Protein AF-A0A1Z7ZU28-F1 (afdb_monomer_lite)

Secondary structure (DSSP, 8-state):
-TTTT-EESEEEEEEEEETTEEEEEEEEEEEEETTTTEEEEEEE-SS-EEEEEESS----SSS--GGGEEEEEEE-S-EEEEEEEEEEETTTTEEEEEEEEETTS-EEEEE--S---TTHHHHHHHHHHHTT-

Structure (mmCIF, N/CA/C/O backbone):
data_AF-A0A1Z7ZU28-F1
#
_entry.id   AF-A0A1Z7ZU28-F1
#
loop_
_atom_site.group_PDB
_atom_site.id
_atom_site.type_symbol
_atom_site.label_atom_id
_atom_site.label_alt_id
_atom_site.label_comp_id
_atom_site.label_asym_id
_atom_site.label_entity_id
_atom_site.label_seq_id
_atom_site.pdbx_PDB_ins_code
_atom_site.Cartn_x
_atom_site.Cartn_y
_atom_site.Cartn_z
_atom_site.occupancy
_atom_site.B_iso_or_equiv
_atom_site.auth_seq_id
_atom_site.auth_comp_id
_atom_site.auth_asym_id
_atom_site.auth_atom_id
_atom_site.pdbx_PDB_model_num
ATOM 1 N N . MET A 1 1 ? -1.872 -11.218 7.295 1.00 71.19 1 MET A N 1
ATOM 2 C CA . MET A 1 1 ? -1.243 -9.907 7.029 1.00 71.19 1 MET A CA 1
ATOM 3 C C . MET A 1 1 ? -1.423 -9.022 8.247 1.00 71.19 1 MET A C 1
ATOM 5 O O . MET A 1 1 ? -2.502 -9.054 8.822 1.00 71.19 1 MET A O 1
ATOM 9 N N . GLU A 1 2 ? -0.398 -8.276 8.657 1.00 85.62 2 GLU A N 1
ATOM 10 C CA . GLU A 1 2 ? -0.390 -7.536 9.936 1.00 85.62 2 GLU A CA 1
ATOM 11 C C . GLU A 1 2 ? -1.358 -6.336 9.960 1.00 85.62 2 GLU A C 1
ATOM 13 O O . GLU A 1 2 ? -1.742 -5.864 11.026 1.00 85.62 2 GLU A O 1
ATOM 18 N N . ILE A 1 3 ? -1.798 -5.882 8.782 1.00 92.50 3 ILE A N 1
ATOM 19 C CA . ILE A 1 3 ? -2.704 -4.737 8.614 1.00 92.50 3 ILE A CA 1
ATOM 20 C C . ILE A 1 3 ? -4.200 -5.099 8.594 1.00 92.50 3 ILE A C 1
ATOM 22 O O . ILE A 1 3 ? -5.039 -4.202 8.588 1.00 92.50 3 ILE A O 1
ATOM 26 N N . ILE A 1 4 ? -4.558 -6.389 8.595 1.00 94.50 4 ILE A N 1
ATOM 27 C CA . ILE A 1 4 ? -5.966 -6.816 8.670 1.00 94.50 4 ILE A CA 1
ATOM 28 C C . ILE A 1 4 ? -6.513 -6.541 10.077 1.00 94.50 4 ILE A C 1
ATOM 30 O O . ILE A 1 4 ? -5.829 -6.769 11.073 1.00 94.50 4 ILE A O 1
ATOM 34 N N . ASN A 1 5 ? -7.756 -6.069 10.152 1.00 95.19 5 ASN A N 1
ATOM 35 C CA . ASN A 1 5 ? -8.455 -5.584 11.345 1.00 95.19 5 ASN A CA 1
ATOM 36 C C . ASN A 1 5 ? -7.798 -4.364 12.013 1.00 95.19 5 ASN A C 1
ATOM 38 O O . ASN A 1 5 ? -8.095 -4.054 13.168 1.00 95.19 5 ASN A O 1
ATOM 42 N N . LYS A 1 6 ? -6.913 -3.653 11.302 1.00 95.56 6 LYS A N 1
ATOM 43 C CA . LYS A 1 6 ? -6.372 -2.364 11.743 1.00 95.56 6 LYS A CA 1
ATOM 44 C C . LYS A 1 6 ? -7.126 -1.210 11.097 1.00 95.56 6 LYS A C 1
ATOM 46 O O . LYS A 1 6 ? -7.632 -1.316 9.980 1.00 95.56 6 LYS A O 1
ATOM 51 N N . THR A 1 7 ? -7.188 -0.108 11.838 1.00 96.56 7 THR A N 1
ATOM 52 C CA . THR A 1 7 ? -7.752 1.160 11.374 1.00 96.56 7 THR A CA 1
ATOM 53 C C . THR A 1 7 ? -6.628 2.064 10.903 1.00 96.56 7 THR A C 1
ATOM 55 O O . THR A 1 7 ? -5.615 2.183 11.593 1.00 96.56 7 THR A O 1
ATOM 58 N N . PHE A 1 8 ? -6.832 2.711 9.766 1.00 96.88 8 PHE A N 1
ATOM 59 C CA . PHE A 1 8 ? -5.932 3.687 9.169 1.00 96.88 8 PHE A CA 1
ATOM 60 C C . PHE A 1 8 ? -6.707 4.962 8.859 1.00 96.88 8 PHE A C 1
ATOM 62 O O . PHE A 1 8 ? -7.936 4.957 8.813 1.00 96.88 8 PHE A O 1
ATOM 69 N N . THR A 1 9 ? -5.977 6.055 8.701 1.00 96.69 9 THR A N 1
ATOM 70 C CA . THR A 1 9 ? -6.495 7.375 8.323 1.00 96.69 9 THR A CA 1
ATOM 71 C C . THR A 1 9 ? -6.055 7.776 6.923 1.00 96.69 9 THR A C 1
ATOM 73 O O . THR A 1 9 ? -6.628 8.699 6.352 1.00 96.69 9 THR A O 1
ATOM 76 N N . SER A 1 10 ? -5.038 7.105 6.381 1.00 95.56 10 SER A N 1
ATOM 77 C CA . SER A 1 10 ? -4.550 7.370 5.037 1.00 95.56 10 SER A CA 1
ATOM 78 C C . SER A 1 10 ? -3.781 6.192 4.447 1.00 95.56 10 SER A C 1
ATOM 80 O O . SER A 1 10 ? -3.285 5.312 5.165 1.00 95.56 10 SER A O 1
ATOM 82 N N . ILE A 1 11 ? -3.726 6.194 3.115 1.00 95.00 11 ILE A N 1
ATOM 83 C CA . ILE A 1 11 ? -2.758 5.429 2.332 1.00 95.00 11 ILE A CA 1
ATOM 84 C C . ILE A 1 11 ? -2.046 6.394 1.406 1.00 95.00 11 ILE A C 1
ATOM 86 O O . ILE A 1 11 ? -2.702 7.116 0.650 1.00 95.00 11 ILE A O 1
ATOM 90 N N . GLU A 1 12 ? -0.725 6.364 1.425 1.00 94.38 12 GLU A N 1
ATOM 91 C CA . GLU A 1 12 ? 0.131 7.187 0.588 1.00 94.38 12 GLU A CA 1
ATOM 92 C C . GLU A 1 12 ? 1.039 6.323 -0.290 1.00 94.38 12 GLU A C 1
ATOM 94 O O . GLU A 1 12 ? 1.395 5.191 0.041 1.00 94.38 12 GLU A O 1
ATOM 99 N N . ARG A 1 13 ? 1.431 6.873 -1.433 1.00 92.25 13 ARG A N 1
ATOM 100 C CA . ARG A 1 13 ? 2.469 6.342 -2.306 1.00 92.25 13 ARG A CA 1
ATOM 101 C C . ARG A 1 13 ? 3.720 7.184 -2.180 1.00 92.25 13 ARG A C 1
ATOM 103 O O . ARG A 1 13 ? 3.628 8.405 -2.117 1.00 92.25 13 ARG A O 1
ATOM 110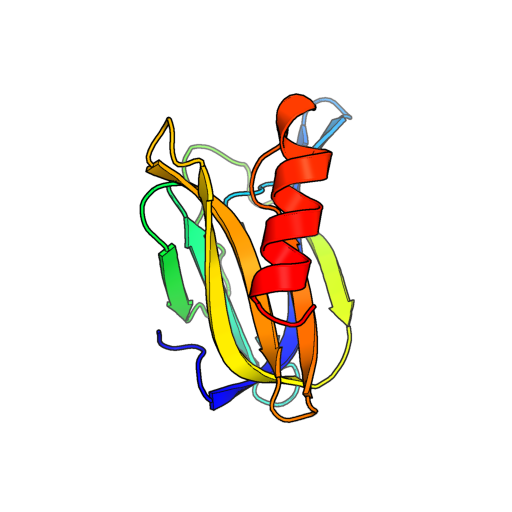 N N . LEU A 1 14 ? 4.877 6.540 -2.211 1.00 90.56 14 LEU A N 1
ATOM 111 C CA . LEU A 1 14 ? 6.139 7.259 -2.297 1.00 90.56 14 LEU A CA 1
ATOM 112 C C . LEU A 1 14 ? 6.388 7.719 -3.738 1.00 90.56 14 LEU A C 1
ATOM 114 O O . LEU A 1 14 ? 6.200 6.959 -4.687 1.00 90.56 14 LEU A O 1
ATOM 118 N N . VAL A 1 15 ? 6.806 8.966 -3.898 1.00 90.62 15 VAL A N 1
ATOM 119 C CA . VAL A 1 15 ? 7.164 9.583 -5.176 1.00 90.62 15 VAL A CA 1
ATOM 120 C C . VAL A 1 15 ? 8.585 10.105 -5.064 1.00 90.62 15 VAL A C 1
ATOM 122 O O . VAL A 1 15 ? 8.923 10.755 -4.081 1.00 90.62 15 VAL A O 1
ATOM 125 N N . ILE A 1 16 ? 9.420 9.822 -6.056 1.00 88.88 16 ILE A N 1
ATOM 126 C CA . ILE A 1 16 ? 10.803 10.291 -6.106 1.00 88.88 16 ILE A CA 1
ATOM 127 C C . ILE A 1 16 ? 10.948 11.349 -7.185 1.00 88.88 16 ILE A C 1
ATOM 129 O O . ILE A 1 16 ? 10.571 11.116 -8.331 1.00 88.88 16 ILE A O 1
ATOM 133 N N . THR A 1 17 ? 11.569 12.472 -6.836 1.00 86.06 17 THR A N 1
ATOM 134 C CA . THR A 1 17 ? 11.883 13.541 -7.790 1.00 86.06 17 TH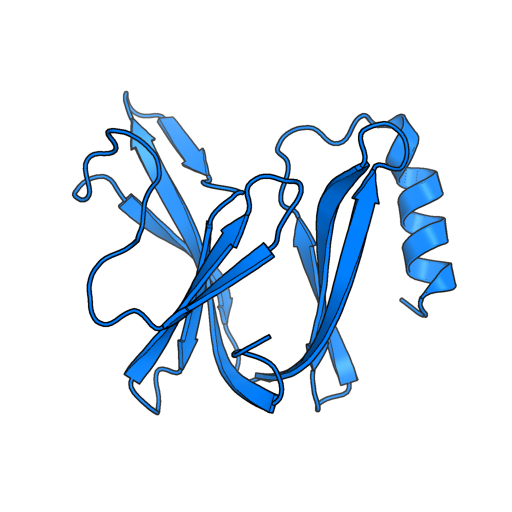R A CA 1
ATOM 135 C C . THR A 1 17 ? 13.341 13.454 -8.250 1.00 86.06 17 THR A C 1
ATOM 137 O O . THR A 1 17 ? 14.265 13.847 -7.532 1.00 86.06 17 THR A O 1
ATOM 140 N N . GLU A 1 18 ? 13.582 12.984 -9.474 1.00 80.44 18 GLU A N 1
ATOM 141 C CA . GLU A 1 18 ? 14.916 12.844 -10.071 1.00 80.44 18 GLU A CA 1
ATOM 142 C C . GLU A 1 18 ? 15.012 13.555 -11.421 1.00 80.44 18 GLU A C 1
ATOM 144 O O . GLU A 1 18 ? 14.155 13.423 -12.282 1.00 80.44 18 GLU A O 1
ATOM 149 N N . GLY A 1 19 ? 16.055 14.372 -11.610 1.00 79.50 19 GLY A N 1
ATOM 150 C CA . GLY A 1 19 ? 16.265 15.087 -12.876 1.00 79.50 19 GLY A CA 1
ATOM 151 C C . GLY A 1 19 ? 15.176 16.108 -13.245 1.00 79.50 19 GLY A C 1
ATOM 152 O O . GLY A 1 19 ? 15.207 16.630 -14.354 1.00 79.50 19 GLY A O 1
ATOM 153 N N . GLY A 1 20 ? 14.253 16.424 -12.328 1.00 80.38 20 GLY A N 1
ATOM 154 C CA . GLY A 1 20 ? 13.078 17.264 -12.590 1.00 80.38 20 GLY A CA 1
ATOM 155 C C . GLY A 1 20 ? 11.823 16.479 -12.988 1.00 80.38 20 GLY A C 1
ATOM 156 O O . GLY A 1 20 ? 10.802 17.098 -13.276 1.00 80.38 20 GLY A O 1
ATOM 157 N N . GLU A 1 21 ? 11.891 15.148 -12.986 1.00 83.12 21 GLU A N 1
ATOM 158 C CA . GLU A 1 21 ? 10.765 14.245 -13.211 1.00 83.12 21 GLU A CA 1
ATOM 159 C C . GLU A 1 21 ? 10.374 13.534 -11.912 1.00 83.12 21 GLU A C 1
ATOM 161 O O . GLU A 1 21 ? 11.217 13.293 -11.047 1.00 83.12 21 GLU A O 1
ATOM 166 N N . ASN A 1 22 ? 9.088 13.200 -11.789 1.00 86.06 22 ASN A N 1
ATOM 167 C CA . ASN A 1 22 ? 8.534 12.516 -10.626 1.00 86.06 22 ASN A CA 1
ATOM 168 C C . ASN A 1 22 ? 8.209 11.066 -10.991 1.00 86.06 22 ASN A C 1
ATOM 170 O O . ASN A 1 22 ? 7.425 10.824 -11.910 1.00 86.06 22 ASN A O 1
ATOM 174 N N . TYR A 1 23 ? 8.753 10.123 -10.229 1.00 85.94 23 TYR A N 1
ATOM 175 C CA . TYR A 1 23 ? 8.550 8.689 -10.400 1.00 85.94 23 TYR A CA 1
ATOM 176 C C . TYR A 1 23 ? 7.776 8.129 -9.210 1.00 85.94 23 TYR A C 1
ATOM 178 O O . TYR A 1 23 ? 8.188 8.281 -8.062 1.00 85.94 23 TYR A O 1
ATOM 186 N N . GLU A 1 24 ? 6.641 7.486 -9.469 1.00 87.88 24 GLU A N 1
ATOM 187 C CA . GLU A 1 24 ? 5.873 6.805 -8.431 1.00 87.88 24 GLU A CA 1
ATOM 188 C C . GLU A 1 24 ? 6.508 5.447 -8.100 1.00 87.88 24 GLU A C 1
ATOM 190 O O . GLU A 1 24 ? 6.671 4.602 -8.979 1.00 87.88 24 GLU A O 1
ATOM 195 N N . LEU A 1 25 ? 6.813 5.204 -6.825 1.00 87.81 25 LEU A N 1
ATOM 196 C CA . LEU A 1 25 ? 7.241 3.890 -6.346 1.00 87.81 25 LEU A CA 1
ATOM 197 C C . LEU A 1 25 ? 6.012 3.000 -6.171 1.00 87.81 25 LEU A C 1
ATOM 199 O O . LEU A 1 25 ? 5.363 2.979 -5.124 1.00 87.81 25 LEU A O 1
ATOM 203 N N . LEU A 1 26 ? 5.635 2.307 -7.241 1.00 85.25 26 LEU A N 1
ATOM 204 C CA . LEU A 1 26 ? 4.438 1.463 -7.270 1.00 85.25 26 LEU A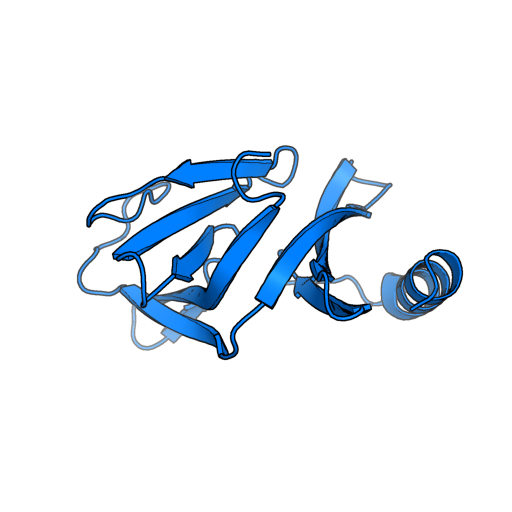 CA 1
ATOM 205 C C . LEU A 1 26 ? 4.561 0.201 -6.406 1.00 85.25 26 LEU A C 1
ATOM 207 O O . LEU A 1 26 ? 3.553 -0.421 -6.080 1.00 85.25 26 LEU A O 1
ATOM 211 N N . ASP A 1 27 ? 5.779 -0.159 -6.026 1.00 84.25 27 ASP A N 1
ATOM 212 C CA . ASP A 1 27 ? 6.123 -1.290 -5.173 1.00 84.25 27 ASP A CA 1
ATOM 213 C C . ASP A 1 27 ? 6.021 -0.981 -3.671 1.00 84.25 27 ASP A C 1
ATOM 215 O O . ASP A 1 27 ? 6.110 -1.902 -2.855 1.00 84.25 27 ASP A O 1
ATOM 219 N N . SER A 1 28 ? 5.794 0.285 -3.303 1.00 88.31 28 SER A N 1
ATOM 220 C CA . SER A 1 28 ? 5.785 0.756 -1.922 1.00 88.31 28 SER A CA 1
ATOM 221 C C . SER A 1 28 ? 4.562 1.618 -1.608 1.00 88.31 28 SER A C 1
ATOM 223 O O . SER A 1 28 ? 4.294 2.622 -2.269 1.00 88.31 28 SER A O 1
ATOM 225 N N . LEU A 1 29 ? 3.829 1.255 -0.553 1.00 92.62 29 LEU A N 1
ATOM 226 C CA . LEU A 1 29 ? 2.721 2.058 -0.027 1.00 92.62 29 LEU A CA 1
ATOM 227 C C . LEU A 1 29 ? 2.851 2.251 1.476 1.00 92.62 29 LEU A C 1
ATOM 229 O O . LEU A 1 29 ? 3.243 1.337 2.201 1.00 92.62 29 LEU A O 1
ATOM 233 N N . ILE A 1 30 ? 2.460 3.426 1.945 1.00 94.50 30 ILE A N 1
ATOM 234 C CA . ILE A 1 30 ? 2.429 3.785 3.355 1.00 94.50 30 ILE A CA 1
ATOM 235 C C . ILE A 1 30 ? 0.983 3.712 3.830 1.00 94.50 30 ILE A C 1
ATOM 237 O O . ILE A 1 30 ? 0.072 4.181 3.163 1.00 94.50 30 ILE A O 1
ATOM 241 N N . PHE A 1 31 ? 0.770 3.058 4.964 1.00 95.50 31 PHE A N 1
ATOM 242 C CA . PHE A 1 31 ? -0.503 2.956 5.658 1.00 95.50 31 PHE A CA 1
ATOM 243 C C . PHE A 1 31 ? -0.326 3.632 7.007 1.00 95.50 31 PHE A C 1
ATOM 245 O O . PHE A 1 31 ? 0.425 3.143 7.860 1.00 95.50 31 PHE A O 1
ATOM 252 N N . ARG A 1 32 ? -1.020 4.745 7.222 1.00 96.06 32 ARG A N 1
ATOM 253 C CA . ARG A 1 32 ? -0.830 5.568 8.416 1.00 96.06 32 ARG A CA 1
ATOM 254 C C . ARG A 1 32 ? -2.100 5.624 9.242 1.00 96.06 32 ARG A C 1
ATOM 256 O O . ARG A 1 32 ? -3.201 5.781 8.721 1.00 96.06 32 ARG A O 1
ATOM 263 N N . ASN A 1 33 ? -1.946 5.511 10.554 1.00 96.06 33 ASN A N 1
ATOM 264 C CA . ASN A 1 33 ? -2.973 5.867 11.518 1.00 96.06 33 ASN A CA 1
ATOM 265 C C . ASN A 1 33 ? -2.486 7.083 12.307 1.00 96.06 33 ASN A C 1
ATOM 267 O O . ASN A 1 33 ? -1.727 6.954 13.265 1.00 96.06 33 ASN A O 1
ATOM 271 N N . GLN A 1 34 ? -2.933 8.274 11.910 1.00 91.00 34 GLN A N 1
ATOM 272 C CA . GLN A 1 34 ? -2.540 9.528 12.558 1.00 91.00 34 GLN A CA 1
ATOM 273 C C . GLN A 1 34 ? -2.997 9.616 14.024 1.00 91.00 34 GLN A C 1
ATOM 275 O O . GLN A 1 34 ? -2.380 10.330 14.809 1.00 91.00 34 GLN A O 1
ATOM 280 N N . ASN A 1 35 ? -4.035 8.869 14.416 1.00 91.31 35 ASN A N 1
ATOM 281 C CA . ASN A 1 35 ? -4.539 8.873 15.790 1.00 91.31 35 ASN A CA 1
ATOM 282 C C . ASN A 1 35 ? -3.647 8.059 16.740 1.00 91.31 35 ASN A C 1
ATOM 284 O O . ASN A 1 35 ? -3.469 8.455 17.890 1.00 91.31 35 ASN A O 1
ATOM 288 N N . SER A 1 36 ? -3.106 6.920 16.289 1.00 92.69 36 SER A N 1
ATOM 289 C CA . SER A 1 36 ? -2.211 6.072 17.098 1.00 92.69 36 SER A CA 1
ATOM 290 C C . SER A 1 36 ? -0.723 6.331 16.849 1.00 92.69 36 SER A C 1
ATOM 292 O O . SER A 1 36 ? 0.109 5.874 17.632 1.00 92.69 36 SER A O 1
ATOM 294 N N . GLY A 1 37 ? -0.381 7.036 15.768 1.00 91.25 37 GLY A N 1
ATOM 295 C CA . GLY A 1 37 ? 0.994 7.194 15.293 1.00 91.25 37 GLY A CA 1
ATOM 296 C C . GLY A 1 37 ? 1.567 5.927 14.650 1.00 91.25 37 GLY A C 1
ATOM 297 O O . GLY A 1 37 ? 2.756 5.881 14.355 1.00 91.25 37 GLY A O 1
ATOM 298 N N . GLU A 1 38 ? 0.761 4.879 14.443 1.00 94.25 38 GLU A N 1
ATOM 299 C CA . GLU A 1 38 ? 1.223 3.671 13.763 1.00 94.25 38 GLU A CA 1
ATOM 300 C C . GLU A 1 38 ? 1.407 3.920 12.264 1.00 94.25 38 GLU A C 1
ATOM 302 O O . GLU A 1 38 ? 0.522 4.453 11.589 1.00 94.25 38 GLU A O 1
ATOM 307 N N . ILE A 1 39 ? 2.544 3.463 11.742 1.00 95.56 39 ILE A N 1
ATOM 308 C CA . ILE A 1 39 ? 2.875 3.510 10.323 1.00 95.56 39 ILE A CA 1
ATOM 309 C C . ILE A 1 39 ? 3.255 2.099 9.890 1.00 95.56 39 ILE A C 1
ATOM 311 O O . ILE A 1 39 ? 4.072 1.428 10.525 1.00 95.56 39 ILE A O 1
ATOM 315 N N . PHE A 1 40 ? 2.647 1.639 8.807 1.00 95.31 40 PHE A N 1
ATOM 316 C CA . PHE A 1 40 ? 3.003 0.394 8.151 1.00 95.31 40 PHE A CA 1
ATOM 317 C C . PHE A 1 40 ? 3.416 0.702 6.728 1.00 95.31 40 PHE A C 1
ATOM 319 O O . PHE A 1 40 ? 2.730 1.431 6.022 1.00 95.31 40 PHE A O 1
ATOM 326 N N . GLN A 1 41 ? 4.517 0.114 6.298 1.00 93.88 41 GLN A N 1
ATOM 327 C CA . GLN A 1 41 ? 4.905 0.118 4.908 1.00 93.88 41 GLN A CA 1
ATOM 328 C C . GLN A 1 41 ? 4.589 -1.236 4.296 1.00 93.88 41 GLN A C 1
ATOM 330 O O . GLN A 1 41 ? 4.924 -2.296 4.832 1.00 93.88 41 GLN A O 1
ATOM 335 N N . MET A 1 42 ? 3.927 -1.181 3.159 1.00 91.56 42 MET A N 1
ATOM 336 C CA . MET A 1 42 ? 3.760 -2.292 2.256 1.00 91.56 42 MET A CA 1
ATOM 337 C C . MET A 1 42 ? 4.881 -2.262 1.228 1.00 91.56 42 MET A C 1
ATOM 339 O O . MET A 1 42 ? 5.147 -1.211 0.656 1.00 91.56 42 MET A O 1
ATOM 343 N N . ILE A 1 43 ? 5.479 -3.422 0.976 1.00 88.94 43 ILE A N 1
ATOM 344 C CA . ILE A 1 43 ? 6.489 -3.628 -0.059 1.00 88.94 43 ILE A CA 1
ATOM 345 C C . ILE A 1 43 ? 6.089 -4.857 -0.872 1.00 88.94 43 ILE A C 1
ATOM 347 O O . ILE A 1 43 ? 5.690 -5.880 -0.299 1.00 88.94 43 ILE A O 1
ATOM 351 N N . THR A 1 44 ? 6.213 -4.776 -2.193 1.00 85.25 44 THR A N 1
ATOM 352 C CA . THR A 1 44 ? 6.027 -5.920 -3.087 1.00 85.25 44 THR A CA 1
ATOM 353 C C . THR A 1 44 ? 7.196 -6.078 -4.050 1.00 85.25 44 THR A C 1
ATOM 355 O O . THR A 1 44 ? 7.752 -5.105 -4.534 1.00 85.25 44 THR A O 1
ATOM 358 N N . ASN A 1 45 ? 7.556 -7.321 -4.362 1.00 81.81 45 ASN A N 1
ATOM 359 C CA . ASN A 1 45 ? 8.462 -7.650 -5.467 1.00 81.81 45 ASN A CA 1
ATOM 360 C C . ASN A 1 45 ? 7.686 -8.212 -6.672 1.00 81.81 45 ASN A C 1
ATOM 362 O O . ASN A 1 45 ? 8.199 -9.059 -7.402 1.00 81.81 45 ASN A O 1
ATOM 366 N N . GLN A 1 46 ? 6.417 -7.812 -6.812 1.00 78.19 46 GLN A N 1
ATOM 367 C CA . GLN A 1 46 ? 5.432 -8.316 -7.774 1.00 78.19 46 GLN A CA 1
ATOM 368 C C . GLN A 1 46 ? 4.986 -9.767 -7.548 1.00 78.19 46 GLN A C 1
ATOM 370 O O . GLN A 1 46 ? 3.932 -10.135 -8.036 1.00 78.19 46 GLN A O 1
ATOM 375 N N . LYS A 1 47 ? 5.708 -10.604 -6.798 1.00 78.12 47 LYS A N 1
ATOM 376 C CA . LYS A 1 47 ? 5.277 -11.986 -6.489 1.00 78.12 47 LYS A CA 1
ATOM 377 C C . LYS A 1 47 ? 4.759 -12.144 -5.074 1.00 78.12 47 LYS A C 1
ATOM 379 O O . LYS A 1 47 ? 3.876 -12.947 -4.803 1.00 78.12 47 LYS A O 1
ATOM 384 N N . GLU A 1 48 ? 5.352 -11.395 -4.163 1.00 82.69 48 GLU A N 1
ATOM 385 C CA . GLU A 1 48 ? 5.053 -11.445 -2.749 1.00 82.69 48 GLU A CA 1
ATOM 386 C C . GLU A 1 48 ? 4.666 -10.062 -2.255 1.00 82.69 48 GLU A C 1
ATOM 388 O O . GLU A 1 48 ? 5.096 -9.026 -2.773 1.00 82.69 48 GLU A O 1
ATOM 393 N N . PHE A 1 49 ? 3.845 -10.072 -1.216 1.00 83.81 49 PHE A N 1
ATOM 394 C CA . PHE A 1 49 ? 3.358 -8.883 -0.553 1.00 83.81 49 PHE A CA 1
ATOM 395 C C . PHE A 1 49 ? 3.739 -8.950 0.917 1.00 83.81 49 PHE A C 1
ATOM 397 O O . PHE A 1 49 ? 3.382 -9.900 1.623 1.00 83.81 49 PHE A O 1
ATOM 404 N N . LYS A 1 50 ? 4.443 -7.928 1.400 1.00 88.19 50 LYS A N 1
ATOM 405 C CA . LYS A 1 50 ? 4.858 -7.845 2.797 1.00 88.19 50 LYS A CA 1
ATOM 406 C C . LYS A 1 50 ? 4.445 -6.513 3.394 1.00 88.19 50 LYS A C 1
ATOM 408 O O . LYS A 1 50 ? 4.624 -5.465 2.793 1.00 88.19 50 LYS A O 1
ATOM 413 N N . THR A 1 51 ? 3.935 -6.570 4.617 1.00 91.50 51 THR A N 1
ATOM 414 C CA . THR A 1 51 ? 3.656 -5.392 5.439 1.00 91.50 51 THR A CA 1
ATOM 415 C C . THR A 1 51 ? 4.609 -5.381 6.613 1.00 91.50 51 THR A C 1
ATOM 417 O O . THR A 1 51 ? 4.774 -6.413 7.263 1.00 91.50 51 THR A O 1
ATOM 420 N N . ILE A 1 52 ? 5.221 -4.237 6.887 1.00 91.81 52 ILE A N 1
ATOM 421 C CA . ILE A 1 52 ? 6.175 -4.060 7.978 1.00 91.81 52 ILE A CA 1
ATOM 422 C C . ILE A 1 52 ? 5.785 -2.793 8.725 1.00 91.81 52 ILE A C 1
ATOM 424 O O . ILE A 1 52 ? 5.566 -1.753 8.110 1.00 91.81 52 ILE A O 1
ATOM 428 N N . ARG A 1 53 ? 5.698 -2.866 10.052 1.00 93.69 53 ARG A N 1
ATOM 429 C CA . ARG A 1 53 ? 5.572 -1.665 10.874 1.00 93.69 53 ARG A CA 1
ATOM 430 C C . ARG A 1 53 ? 6.886 -0.883 10.843 1.00 93.69 53 ARG A C 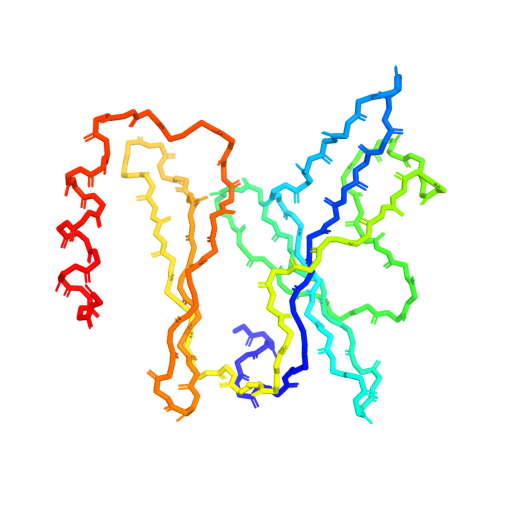1
ATOM 432 O O . ARG A 1 53 ? 7.939 -1.463 11.103 1.00 93.69 53 ARG A O 1
ATOM 439 N N . ILE A 1 54 ? 6.815 0.413 10.568 1.00 92.56 54 ILE A N 1
ATOM 440 C CA . ILE A 1 54 ? 7.967 1.321 10.574 1.00 92.56 54 ILE A CA 1
ATOM 441 C C . ILE A 1 54 ? 7.738 2.445 11.589 1.00 92.56 54 ILE A C 1
ATOM 443 O O . ILE A 1 54 ? 6.598 2.729 11.959 1.00 92.56 54 ILE A O 1
ATOM 447 N N . GLU A 1 55 ? 8.821 3.051 12.074 1.00 85.94 55 GLU A N 1
ATOM 448 C CA . GLU A 1 55 ? 8.750 4.151 13.049 1.00 85.9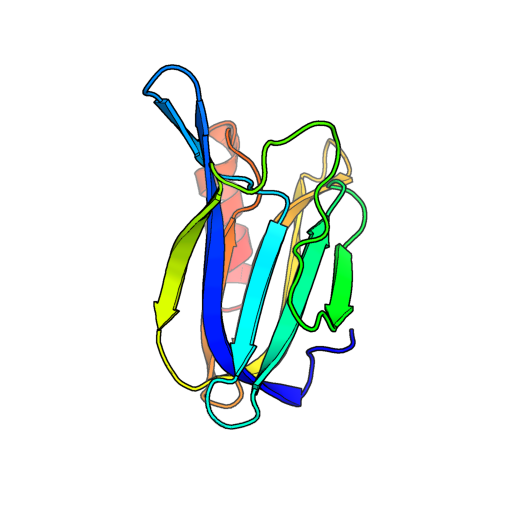4 55 GLU A CA 1
ATOM 449 C C . GLU A 1 55 ? 8.977 5.508 12.380 1.00 85.94 55 GLU A C 1
ATOM 451 O O . GLU A 1 55 ? 8.127 6.384 12.493 1.00 85.94 55 GLU A O 1
ATOM 456 N N . GLU A 1 56 ? 10.077 5.671 11.640 1.00 74.31 56 GLU A N 1
ATOM 457 C CA . GLU A 1 56 ? 10.419 6.964 11.016 1.00 74.31 56 GLU A CA 1
ATOM 458 C C . GLU A 1 56 ? 10.987 6.843 9.594 1.00 74.31 56 GLU A C 1
ATOM 460 O O . GLU A 1 56 ? 10.841 7.769 8.805 1.00 74.31 56 GLU A O 1
ATOM 465 N N . ASN A 1 57 ? 11.603 5.709 9.238 1.00 82.50 57 ASN A N 1
ATOM 466 C CA . ASN A 1 57 ? 12.300 5.551 7.959 1.00 82.50 57 ASN A CA 1
ATOM 467 C C . ASN A 1 57 ? 11.579 4.582 7.021 1.00 82.50 57 ASN A C 1
ATOM 469 O O . ASN A 1 57 ? 11.218 3.472 7.425 1.00 82.50 57 ASN A O 1
ATOM 473 N N . TYR A 1 58 ? 11.452 4.986 5.756 1.00 86.94 58 TYR A N 1
ATOM 474 C CA . TYR A 1 58 ? 10.996 4.118 4.677 1.00 86.94 58 TYR A CA 1
ATOM 475 C C . TYR A 1 58 ? 12.056 3.073 4.334 1.00 86.94 58 TYR A C 1
ATOM 477 O O . TYR A 1 58 ? 13.247 3.364 4.232 1.00 86.94 58 TYR A O 1
ATOM 485 N N . LEU A 1 59 ? 11.603 1.841 4.147 1.00 85.44 59 LEU A N 1
ATOM 486 C CA . LEU A 1 59 ? 12.377 0.752 3.579 1.00 85.44 59 LEU A CA 1
ATOM 487 C C . LEU A 1 59 ? 12.301 0.864 2.063 1.00 85.44 59 LEU A C 1
ATOM 489 O O . LEU A 1 59 ? 11.252 0.642 1.465 1.00 85.44 59 LEU A O 1
ATOM 493 N N . LEU A 1 60 ? 13.408 1.234 1.449 1.00 81.25 60 LEU A N 1
ATOM 494 C CA . LEU A 1 60 ? 13.501 1.439 0.014 1.00 81.25 60 LEU A CA 1
ATOM 495 C C . LEU A 1 60 ? 14.435 0.382 -0.556 1.00 81.25 60 LEU A C 1
ATOM 497 O O . LEU A 1 60 ? 15.446 0.060 0.073 1.00 81.25 60 LEU A O 1
ATOM 501 N N . ASP A 1 61 ? 14.091 -0.161 -1.717 1.00 70.19 61 ASP A N 1
ATOM 502 C CA . ASP A 1 61 ? 15.022 -0.996 -2.470 1.00 70.19 61 ASP A CA 1
ATOM 503 C C . ASP A 1 61 ? 15.961 -0.093 -3.286 1.00 70.19 61 ASP A C 1
ATOM 505 O O . ASP A 1 61 ? 15.524 0.905 -3.846 1.00 70.19 61 ASP A O 1
ATOM 509 N N . GLY A 1 62 ? 17.256 -0.401 -3.343 1.00 69.44 62 GLY A N 1
ATOM 510 C CA . GLY A 1 62 ? 18.234 0.377 -4.117 1.00 69.44 62 GLY A CA 1
ATOM 511 C C . GLY A 1 62 ? 18.771 1.670 -3.474 1.00 69.44 62 GLY A C 1
ATOM 512 O O . GLY A 1 62 ? 18.724 1.879 -2.263 1.00 69.44 62 GLY A O 1
ATOM 513 N N . GLU A 1 63 ? 19.374 2.523 -4.310 1.00 67.88 63 GLU A N 1
ATOM 514 C CA . GLU A 1 63 ? 20.143 3.717 -3.912 1.00 67.88 63 GLU A CA 1
ATOM 515 C C . GLU A 1 63 ? 19.336 5.020 -4.067 1.00 67.88 63 GLU A C 1
ATOM 517 O O . GLU A 1 63 ? 19.803 5.997 -4.655 1.00 67.88 63 GLU A O 1
ATOM 522 N N . TYR A 1 64 ? 18.105 5.057 -3.560 1.00 77.56 64 TYR A N 1
ATOM 523 C CA . TYR A 1 64 ? 17.316 6.289 -3.583 1.00 77.56 64 TYR A CA 1
ATOM 524 C C . TYR A 1 64 ? 17.803 7.285 -2.529 1.00 77.56 64 TYR A C 1
ATOM 526 O O . TYR A 1 64 ? 18.116 6.911 -1.399 1.00 77.56 64 TYR A O 1
ATOM 534 N N . ASN A 1 65 ? 17.836 8.574 -2.880 1.00 75.88 65 ASN A N 1
ATOM 535 C CA . ASN A 1 65 ? 18.108 9.630 -1.907 1.00 75.88 65 ASN A CA 1
ATOM 536 C C . ASN A 1 65 ? 16.828 9.927 -1.097 1.00 75.88 65 ASN A C 1
ATOM 538 O O . ASN A 1 65 ? 15.874 10.443 -1.686 1.00 75.88 65 ASN A O 1
ATOM 542 N N . PRO A 1 66 ? 16.806 9.690 0.231 1.00 74.75 66 PRO A N 1
ATOM 543 C CA . PRO A 1 66 ? 15.629 9.935 1.066 1.00 74.75 66 PRO A CA 1
ATOM 544 C C . PRO A 1 66 ? 15.113 11.378 1.021 1.00 74.75 66 PRO A C 1
ATOM 546 O O . PRO A 1 66 ? 13.917 11.603 1.158 1.00 74.75 66 PRO A O 1
ATOM 549 N N . GLU A 1 67 ? 15.989 12.359 0.781 1.00 79.81 67 GLU A N 1
ATOM 550 C CA . GLU A 1 67 ? 15.615 13.781 0.697 1.00 79.81 67 GLU A CA 1
ATOM 551 C C . GLU A 1 67 ? 14.770 14.117 -0.541 1.00 79.81 67 GLU A C 1
ATOM 553 O O . GLU A 1 67 ? 14.213 15.208 -0.634 1.00 79.81 67 GLU A O 1
ATOM 558 N N . LYS A 1 68 ? 14.697 13.200 -1.510 1.00 84.69 68 LYS A N 1
ATOM 559 C CA . LYS A 1 68 ? 13.939 13.361 -2.756 1.00 84.69 68 LYS A CA 1
ATOM 560 C C . LYS A 1 68 ? 12.612 12.610 -2.749 1.00 84.69 68 LYS A C 1
ATOM 562 O O . LYS A 1 68 ? 11.986 12.502 -3.801 1.00 84.69 68 LYS A O 1
ATOM 567 N N . ILE A 1 69 ? 12.227 12.062 -1.599 1.00 87.38 69 ILE A N 1
ATOM 568 C CA . ILE A 1 69 ? 11.017 11.264 -1.447 1.00 87.38 69 ILE A CA 1
ATOM 569 C C . ILE A 1 69 ? 9.898 12.150 -0.928 1.00 87.38 69 ILE A C 1
ATOM 571 O O . ILE A 1 69 ? 10.012 12.783 0.119 1.00 87.38 69 ILE A O 1
ATOM 575 N N . GLU A 1 70 ? 8.798 12.139 -1.659 1.00 90.81 70 GLU A N 1
ATOM 576 C CA . GLU A 1 70 ? 7.544 12.777 -1.303 1.00 90.81 70 GLU A CA 1
ATOM 577 C C . GLU A 1 70 ? 6.461 11.711 -1.110 1.00 90.81 70 GLU A C 1
ATOM 579 O O . GLU A 1 70 ? 6.503 10.632 -1.701 1.00 90.81 70 GLU A O 1
ATOM 584 N N . GLU A 1 71 ? 5.466 12.013 -0.283 1.00 91.25 71 GLU A N 1
ATOM 585 C CA . GLU A 1 71 ? 4.278 11.179 -0.112 1.00 91.25 71 GLU A CA 1
ATOM 586 C C . GLU A 1 71 ? 3.125 11.761 -0.930 1.00 91.25 71 GLU A C 1
ATOM 588 O O . GLU A 1 71 ? 2.741 12.920 -0.762 1.00 91.25 71 GLU A O 1
ATOM 593 N N . LYS A 1 72 ? 2.542 10.940 -1.800 1.00 91.81 72 LYS A N 1
ATOM 594 C CA . LYS A 1 72 ? 1.344 11.262 -2.570 1.00 91.81 72 LYS A CA 1
ATOM 595 C C . LYS A 1 72 ? 0.169 10.457 -2.048 1.00 91.81 72 LYS A C 1
ATOM 597 O O . LYS A 1 72 ? 0.152 9.232 -2.105 1.00 91.81 72 LYS A O 1
ATOM 602 N N . GLU A 1 73 ? -0.838 11.159 -1.567 1.00 91.94 73 GLU A N 1
ATOM 603 C CA . GLU A 1 73 ? -2.037 10.554 -1.006 1.00 91.94 73 GLU A CA 1
ATOM 604 C C . GLU A 1 73 ? -2.843 9.766 -2.057 1.00 91.94 73 GLU A C 1
ATOM 606 O O . GLU A 1 73 ? -3.073 10.236 -3.174 1.00 91.94 73 GLU A O 1
ATOM 611 N N . ILE A 1 74 ? -3.283 8.562 -1.681 1.00 91.31 74 ILE A N 1
ATOM 612 C CA . ILE A 1 74 ? -4.232 7.727 -2.435 1.00 91.31 74 ILE A CA 1
ATOM 613 C C . ILE A 1 74 ? -5.597 7.735 -1.740 1.00 91.31 74 ILE A C 1
ATOM 615 O O . ILE A 1 74 ? -6.633 7.864 -2.392 1.00 91.31 74 ILE A O 1
ATOM 619 N N . ILE A 1 75 ? -5.600 7.572 -0.414 1.00 92.75 75 ILE A N 1
ATOM 620 C CA . ILE A 1 75 ? -6.802 7.552 0.424 1.00 92.75 75 ILE A CA 1
ATOM 621 C C . ILE A 1 75 ? -6.582 8.497 1.601 1.00 92.75 75 ILE A C 1
ATOM 623 O O . ILE A 1 75 ? -5.546 8.411 2.255 1.00 92.75 75 ILE A O 1
ATOM 627 N N . SER A 1 76 ? -7.581 9.331 1.895 1.00 93.12 76 SER A N 1
ATOM 628 C CA . SER A 1 76 ? -7.591 10.291 3.010 1.00 93.12 76 SER A CA 1
ATOM 629 C C . SER A 1 76 ? -8.895 10.212 3.786 1.00 93.12 76 SER A C 1
ATOM 631 O O . SER A 1 76 ? -9.746 11.103 3.760 1.00 93.12 76 SER A O 1
ATOM 633 N N . GLU A 1 77 ? -9.120 9.069 4.414 1.00 91.25 77 GLU A N 1
ATOM 634 C CA . GLU A 1 77 ? -10.262 8.878 5.292 1.00 91.25 77 GLU A CA 1
ATOM 635 C C . GLU A 1 77 ? -9.967 7.808 6.333 1.00 91.25 77 GLU A C 1
ATOM 637 O O . GLU A 1 77 ? -9.054 6.999 6.180 1.00 91.25 77 GLU A O 1
ATOM 642 N N . GLN A 1 78 ? -10.756 7.787 7.407 1.00 95.75 78 GLN A N 1
ATOM 643 C CA . GLN A 1 78 ? -10.663 6.715 8.384 1.00 95.75 78 GLN A CA 1
ATOM 644 C C . GLN A 1 78 ? -11.338 5.447 7.848 1.00 95.75 78 GLN A C 1
ATOM 646 O O . GLN A 1 78 ? -12.535 5.455 7.559 1.00 95.75 78 GLN A O 1
ATOM 651 N N . PHE A 1 79 ? -10.597 4.343 7.782 1.00 95.19 79 PHE A N 1
ATOM 652 C CA . PHE A 1 79 ? -11.123 3.039 7.381 1.00 95.19 79 PHE A CA 1
ATOM 653 C C . PHE A 1 79 ? -10.458 1.900 8.157 1.00 95.19 79 PHE A C 1
ATOM 655 O O . PHE A 1 79 ? -9.291 1.972 8.540 1.00 95.19 79 PHE A O 1
ATOM 662 N N . THR A 1 80 ? -11.205 0.820 8.369 1.00 96.38 80 THR A N 1
ATOM 663 C CA . THR A 1 80 ? -10.711 -0.412 8.995 1.00 96.38 80 THR A CA 1
ATOM 664 C C . THR A 1 80 ? -10.651 -1.501 7.943 1.00 96.38 80 THR A C 1
ATOM 666 O O . THR A 1 80 ? -11.670 -1.804 7.327 1.00 96.38 80 THR A O 1
ATOM 669 N N . ILE A 1 81 ? -9.470 -2.074 7.714 1.00 95.62 81 ILE A N 1
ATOM 670 C CA . ILE A 1 81 ? -9.271 -3.114 6.697 1.00 95.62 81 ILE A CA 1
ATOM 671 C C . ILE A 1 81 ? -9.797 -4.439 7.237 1.00 95.62 81 ILE A C 1
ATOM 673 O O . ILE A 1 81 ? -9.331 -4.891 8.277 1.00 95.62 81 ILE A O 1
ATOM 677 N N . ILE A 1 82 ? -10.701 -5.100 6.517 1.00 96.44 82 ILE A N 1
ATOM 678 C CA . ILE A 1 82 ? -11.187 -6.443 6.886 1.00 96.44 82 ILE A CA 1
ATOM 679 C C . ILE A 1 82 ? -10.661 -7.529 5.952 1.00 96.44 82 ILE A C 1
ATOM 681 O O . ILE A 1 82 ? -10.488 -8.671 6.371 1.00 96.44 82 ILE A O 1
ATOM 685 N N . ASN A 1 83 ? -10.367 -7.177 4.702 1.00 93.81 83 ASN A N 1
ATOM 686 C CA . ASN A 1 83 ? -9.822 -8.104 3.724 1.00 93.81 83 ASN A CA 1
ATOM 687 C C . ASN A 1 83 ? -8.997 -7.358 2.671 1.00 93.81 83 ASN A C 1
ATOM 689 O O . ASN A 1 83 ? -9.260 -6.189 2.379 1.00 93.81 83 ASN A O 1
ATOM 693 N N . ILE A 1 84 ? -8.011 -8.049 2.103 1.00 90.88 84 ILE A N 1
ATOM 694 C CA . ILE A 1 84 ? -7.252 -7.588 0.942 1.00 90.88 84 ILE A CA 1
ATOM 695 C C . ILE A 1 84 ? -7.256 -8.704 -0.090 1.00 90.88 84 ILE A C 1
ATOM 697 O O . ILE A 1 84 ? -6.834 -9.823 0.198 1.00 90.88 84 ILE A O 1
ATOM 701 N N . GLN A 1 85 ? -7.746 -8.385 -1.283 1.00 89.62 85 GLN A N 1
ATOM 702 C CA . GLN A 1 85 ? -7.785 -9.303 -2.409 1.00 89.62 85 GLN A CA 1
ATOM 703 C C . GLN A 1 85 ? -6.761 -8.880 -3.453 1.00 89.62 85 GLN A C 1
ATOM 705 O O . GLN A 1 85 ? -6.800 -7.752 -3.938 1.00 89.62 85 GLN A O 1
ATOM 710 N N . PHE A 1 86 ? -5.861 -9.792 -3.802 1.00 86.44 86 PHE A N 1
ATOM 711 C CA . PHE A 1 86 ? -4.855 -9.567 -4.831 1.00 86.44 86 PHE A CA 1
ATOM 712 C C . PHE A 1 86 ? -5.414 -9.866 -6.215 1.00 86.44 86 PHE A C 1
ATOM 714 O O . PHE A 1 86 ? -6.236 -10.768 -6.385 1.00 86.44 86 PHE A O 1
ATOM 721 N N . ILE A 1 87 ? -4.965 -9.080 -7.186 1.00 86.44 87 ILE A N 1
ATOM 722 C CA . ILE A 1 87 ? -5.237 -9.281 -8.603 1.00 86.44 87 ILE A CA 1
ATOM 723 C C . ILE A 1 87 ? -3.894 -9.558 -9.257 1.00 86.44 87 ILE A C 1
ATOM 725 O O . ILE A 1 87 ? -2.968 -8.745 -9.169 1.00 86.44 87 ILE A O 1
ATOM 729 N N . GLU A 1 88 ? -3.806 -10.721 -9.883 1.00 84.75 88 GLU A N 1
ATOM 730 C CA . GLU A 1 88 ? -2.591 -11.235 -10.490 1.00 84.75 88 GLU A CA 1
ATOM 731 C C . GLU A 1 88 ? -2.731 -11.253 -12.015 1.00 84.75 88 GLU A C 1
ATOM 733 O O . GLU A 1 88 ? -3.798 -11.546 -12.549 1.00 84.75 88 GLU A O 1
ATOM 738 N N . ASP A 1 89 ? -1.648 -10.944 -12.721 1.00 81.06 89 ASP A N 1
ATOM 739 C CA . ASP A 1 89 ? -1.481 -11.307 -14.123 1.00 81.06 89 ASP A CA 1
ATOM 740 C C . ASP A 1 89 ? -1.198 -12.811 -14.195 1.00 81.06 89 ASP A C 1
ATOM 742 O O . ASP A 1 89 ? -0.119 -13.266 -13.805 1.00 81.06 89 ASP A O 1
ATOM 746 N N . GLU A 1 90 ? -2.158 -13.579 -14.708 1.00 76.19 90 GLU A N 1
ATOM 747 C CA . GLU A 1 90 ? -2.067 -15.038 -14.828 1.00 76.19 90 GLU A CA 1
ATOM 748 C C . GLU A 1 90 ? -0.886 -15.498 -15.696 1.00 76.19 90 GLU A C 1
ATOM 750 O O . GLU A 1 90 ? -0.351 -16.589 -15.489 1.00 76.19 90 GLU A O 1
ATOM 755 N N . THR A 1 91 ? -0.437 -14.667 -16.643 1.00 76.94 91 THR A N 1
ATOM 756 C CA . THR A 1 91 ? 0.644 -15.021 -17.573 1.00 76.94 91 THR A CA 1
ATOM 757 C C . THR A 1 91 ? 1.997 -15.022 -16.875 1.00 76.94 91 THR A C 1
ATOM 759 O O . THR A 1 91 ? 2.817 -15.916 -17.091 1.00 76.94 91 THR A O 1
ATOM 762 N N . ASN A 1 92 ? 2.239 -14.009 -16.044 1.00 74.81 92 ASN A N 1
ATOM 763 C CA . ASN A 1 92 ? 3.529 -13.794 -15.391 1.00 74.81 92 ASN A CA 1
ATOM 764 C C . ASN A 1 92 ? 3.520 -14.163 -13.899 1.00 74.81 92 ASN A C 1
ATOM 766 O O . ASN A 1 92 ? 4.578 -14.186 -13.267 1.00 74.81 92 ASN A O 1
ATOM 770 N N . SER A 1 93 ? 2.343 -14.482 -13.348 1.00 78.25 93 SER A N 1
ATOM 771 C CA . SER A 1 93 ? 2.108 -14.704 -11.916 1.00 78.25 93 SER A CA 1
ATOM 772 C C . SER A 1 93 ? 2.587 -13.517 -11.073 1.00 78.25 93 SER A C 1
ATOM 774 O O . SER A 1 93 ? 3.305 -13.685 -10.084 1.00 78.25 93 SER A O 1
ATOM 776 N N . TYR A 1 94 ? 2.238 -12.305 -11.518 1.00 84.69 94 TYR A N 1
ATOM 777 C CA . TYR A 1 94 ? 2.588 -11.048 -10.856 1.00 84.69 94 TYR A CA 1
ATOM 778 C C . TYR A 1 94 ? 1.352 -10.377 -10.280 1.00 84.69 94 TYR A C 1
ATOM 780 O O . TYR A 1 94 ? 0.370 -10.187 -10.983 1.00 84.69 94 TYR A O 1
ATOM 788 N N . ILE A 1 95 ? 1.421 -9.937 -9.031 1.00 84.38 95 ILE A N 1
ATOM 789 C CA . ILE A 1 95 ? 0.447 -9.052 -8.408 1.00 84.38 95 ILE A CA 1
ATOM 790 C C . ILE A 1 95 ? 0.523 -7.693 -9.113 1.00 84.38 95 ILE A C 1
ATOM 792 O O . ILE A 1 95 ? 1.509 -6.966 -8.993 1.00 84.38 95 ILE A O 1
ATOM 796 N N . ILE A 1 96 ? -0.538 -7.341 -9.836 1.00 86.12 96 ILE A N 1
ATOM 797 C CA . ILE A 1 96 ? -0.644 -6.079 -10.582 1.00 86.12 96 ILE A CA 1
ATOM 798 C C . ILE A 1 96 ? -1.466 -5.025 -9.840 1.00 86.12 96 ILE A C 1
ATOM 800 O O . ILE A 1 96 ? -1.342 -3.826 -10.106 1.00 86.12 96 ILE A O 1
ATOM 804 N N . ALA A 1 97 ? -2.320 -5.462 -8.917 1.00 86.94 97 ALA A N 1
ATOM 805 C CA . ALA A 1 97 ? -3.170 -4.607 -8.107 1.00 86.94 97 ALA A CA 1
ATOM 806 C C . ALA A 1 97 ? -3.709 -5.365 -6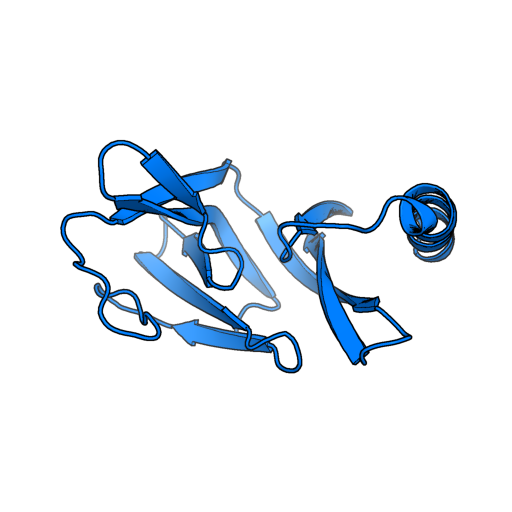.889 1.00 86.94 97 ALA A C 1
ATOM 808 O O . ALA A 1 97 ? -3.583 -6.586 -6.778 1.00 86.94 97 ALA A O 1
ATOM 809 N N . PHE A 1 98 ? -4.368 -4.641 -5.992 1.00 88.56 98 PHE A N 1
ATOM 810 C CA . PHE A 1 98 ? -5.195 -5.239 -4.956 1.00 88.56 98 PHE A CA 1
ATOM 811 C C . PHE A 1 98 ? -6.404 -4.370 -4.620 1.00 88.56 98 PHE A C 1
ATOM 813 O O . PHE A 1 98 ? -6.431 -3.164 -4.872 1.00 88.56 98 PHE A O 1
ATOM 820 N N . VAL A 1 99 ? -7.410 -5.004 -4.026 1.00 89.81 99 VAL A N 1
ATOM 821 C CA . VAL A 1 99 ? -8.592 -4.351 -3.474 1.00 89.81 99 VAL A CA 1
ATOM 822 C C . VAL A 1 99 ? -8.553 -4.453 -1.958 1.00 89.81 99 VAL A C 1
ATOM 824 O O . VAL A 1 99 ? -8.451 -5.546 -1.403 1.00 89.81 99 VAL A O 1
ATOM 827 N N . ILE A 1 100 ? -8.683 -3.315 -1.285 1.00 91.88 100 ILE A N 1
ATOM 828 C CA . ILE A 1 100 ? -8.933 -3.230 0.151 1.00 91.88 100 ILE A CA 1
ATOM 829 C C . ILE A 1 100 ? -10.436 -3.229 0.368 1.00 91.88 100 ILE A C 1
ATOM 831 O O . ILE A 1 100 ? -11.122 -2.306 -0.066 1.00 91.88 100 ILE A O 1
ATOM 835 N N . GLN A 1 101 ? -10.933 -4.215 1.101 1.00 92.56 101 GLN A N 1
ATOM 836 C CA . GLN A 1 101 ? -12.284 -4.192 1.633 1.00 92.56 101 GLN A CA 1
ATOM 837 C C . GLN A 1 101 ? -12.258 -3.643 3.057 1.00 92.56 101 GLN A C 1
ATOM 839 O O . GLN A 1 101 ? -11.469 -4.082 3.902 1.00 92.56 101 GLN A O 1
ATOM 844 N N . THR A 1 102 ? -13.144 -2.690 3.324 1.00 93.44 102 THR A N 1
ATOM 845 C CA . THR A 1 102 ? -13.251 -2.033 4.627 1.00 93.44 102 THR A CA 1
ATOM 846 C C . THR A 1 102 ? -14.456 -2.535 5.421 1.00 93.44 102 THR A C 1
ATOM 848 O O . THR A 1 102 ? -15.440 -2.997 4.844 1.00 93.44 102 THR A O 1
ATOM 851 N N . GLU A 1 103 ? -14.419 -2.384 6.746 1.00 94.06 103 GLU A N 1
ATOM 852 C CA . GLU A 1 103 ? -15.550 -2.703 7.635 1.00 94.06 103 GLU A CA 1
ATOM 853 C C . GLU A 1 103 ? -16.824 -1.924 7.262 1.00 94.06 103 GLU A C 1
ATOM 855 O O . GLU A 1 103 ? -17.934 -2.431 7.394 1.00 94.06 103 GLU A O 1
ATOM 860 N N . SER A 1 104 ? -16.667 -0.715 6.710 1.00 89.75 104 SER A N 1
ATOM 861 C CA . SER A 1 104 ? -17.779 0.119 6.233 1.00 89.75 104 SER A CA 1
ATOM 862 C C . SER A 1 104 ? -18.480 -0.419 4.975 1.00 89.75 104 SER A C 1
ATOM 864 O O . SER A 1 104 ? -19.483 0.146 4.541 1.00 89.75 104 SER A O 1
ATOM 866 N N . GLY A 1 105 ? -17.941 -1.475 4.356 1.00 84.81 105 GLY A N 1
ATOM 867 C CA . GLY A 1 105 ? -18.394 -2.011 3.072 1.00 84.81 105 GLY A CA 1
ATOM 868 C C . GLY A 1 105 ? -17.824 -1.283 1.850 1.00 84.81 105 GLY A C 1
ATOM 869 O O . GLY A 1 105 ? -18.085 -1.699 0.722 1.00 84.81 105 GLY A O 1
ATOM 870 N N . LYS A 1 106 ? -17.026 -0.220 2.040 1.00 85.56 106 LYS A N 1
ATOM 871 C CA . LYS A 1 106 ? -16.274 0.417 0.949 1.00 85.56 106 LYS A CA 1
ATOM 872 C C . LYS A 1 106 ? -15.151 -0.484 0.451 1.00 85.56 106 LYS A C 1
ATOM 874 O O . LYS A 1 106 ? -14.534 -1.202 1.245 1.00 85.56 106 LYS A O 1
ATOM 879 N N . HIS A 1 107 ? -14.856 -0.353 -0.838 1.00 87.12 107 HIS A N 1
ATOM 880 C CA . HIS A 1 107 ? -13.745 -1.018 -1.500 1.00 87.12 107 HIS A CA 1
ATOM 881 C C . HIS A 1 107 ? -12.812 0.020 -2.119 1.00 87.12 107 HIS A C 1
ATOM 883 O O . HIS A 1 107 ? -13.273 0.939 -2.797 1.00 87.12 107 HIS A O 1
ATOM 889 N N . HIS A 1 108 ? -11.509 -0.135 -1.897 1.00 87.06 108 HIS A N 1
ATOM 890 C CA . HIS A 1 108 ? -10.484 0.717 -2.492 1.00 87.06 108 HIS A CA 1
ATOM 891 C C . HIS A 1 108 ? -9.579 -0.115 -3.382 1.00 87.06 108 HIS A C 1
ATOM 893 O O . HIS A 1 108 ? -8.927 -1.047 -2.919 1.00 87.06 108 HIS A O 1
ATOM 899 N N . PHE A 1 109 ? -9.542 0.232 -4.661 1.00 86.69 109 PHE A N 1
ATOM 900 C CA . PHE A 1 109 ? -8.686 -0.415 -5.640 1.00 86.69 109 PHE A CA 1
ATOM 901 C C . PHE A 1 109 ? -7.346 0.320 -5.743 1.00 86.69 109 PHE A C 1
ATOM 903 O O . PHE A 1 109 ? -7.325 1.537 -5.930 1.00 86.69 109 PHE A O 1
ATOM 910 N N . ILE A 1 110 ? -6.237 -0.416 -5.645 1.00 86.19 110 ILE A N 1
ATOM 911 C CA . ILE A 1 110 ? -4.883 0.136 -5.712 1.00 86.19 110 ILE A CA 1
ATOM 912 C C . ILE A 1 110 ? -4.041 -0.659 -6.710 1.00 86.19 110 ILE A C 1
ATOM 914 O O . ILE A 1 110 ? -3.854 -1.866 -6.577 1.00 86.19 110 ILE A O 1
ATOM 918 N N . ARG A 1 111 ? -3.514 0.044 -7.715 1.00 85.50 111 ARG A N 1
ATOM 919 C CA . ARG A 1 111 ? -2.688 -0.504 -8.800 1.00 85.50 111 ARG A CA 1
ATOM 920 C C . ARG A 1 111 ? -1.195 -0.448 -8.459 1.00 85.50 111 ARG A C 1
ATOM 922 O O . ARG A 1 111 ? -0.760 0.561 -7.913 1.00 85.50 111 ARG A O 1
ATOM 929 N N . LEU A 1 112 ? -0.427 -1.470 -8.847 1.00 82.75 112 LEU A N 1
ATOM 930 C CA . LEU A 1 112 ? 0.995 -1.660 -8.502 1.00 82.75 112 LEU A CA 1
ATOM 931 C C . LEU A 1 112 ? 1.963 -1.735 -9.700 1.00 82.75 112 LEU A C 1
ATOM 933 O O . LEU A 1 112 ? 3.158 -1.918 -9.505 1.00 82.75 112 LEU A O 1
ATOM 937 N N . VAL A 1 113 ? 1.484 -1.593 -10.939 1.00 73.44 113 VAL A N 1
ATOM 938 C CA . VAL A 1 113 ? 2.324 -1.665 -12.157 1.00 73.44 113 VAL A CA 1
ATOM 939 C C . VAL A 1 113 ? 2.094 -0.474 -13.078 1.00 73.44 113 VAL A C 1
ATOM 941 O O . VAL A 1 113 ? 0.963 -0.005 -13.170 1.00 73.44 113 VAL A O 1
ATOM 944 N N . ASP A 1 114 ? 3.129 -0.000 -13.775 1.00 59.16 114 ASP A N 1
ATOM 945 C CA . ASP A 1 114 ? 3.101 1.246 -14.568 1.00 59.16 114 ASP A CA 1
ATOM 946 C C . ASP A 1 114 ? 2.458 1.071 -15.958 1.00 59.16 114 ASP A C 1
ATOM 948 O O . ASP A 1 114 ? 1.711 1.924 -16.442 1.00 59.16 114 ASP A O 1
ATOM 952 N N . GLU A 1 115 ? 2.563 -0.131 -16.530 1.00 47.59 115 GLU A N 1
ATOM 953 C CA . GLU A 1 115 ? 1.925 -0.506 -17.795 1.00 47.59 115 GLU A CA 1
ATOM 954 C C . GLU A 1 115 ? 0.948 -1.671 -17.576 1.00 47.59 115 GLU A C 1
ATOM 956 O O . GLU A 1 115 ? 1.347 -2.807 -17.332 1.00 47.59 115 GLU A O 1
ATOM 961 N N . ILE A 1 116 ? -0.358 -1.400 -17.655 1.00 46.41 116 ILE A N 1
ATOM 962 C CA . ILE A 1 116 ? -1.353 -2.445 -17.913 1.00 46.41 116 ILE A CA 1
ATOM 963 C C . ILE A 1 116 ? -1.440 -2.537 -19.433 1.00 46.41 116 ILE A C 1
ATOM 965 O O . ILE A 1 116 ? -1.897 -1.597 -20.085 1.00 46.41 116 ILE A O 1
ATOM 969 N N . ASN A 1 117 ? -0.992 -3.650 -20.013 1.00 40.28 117 ASN A N 1
ATOM 970 C CA . ASN A 1 117 ? -1.226 -3.897 -21.431 1.00 40.28 117 ASN A CA 1
ATOM 971 C C . ASN A 1 117 ? -2.747 -3.942 -21.677 1.00 40.28 117 ASN A C 1
ATOM 973 O O . ASN A 1 117 ? -3.457 -4.760 -21.097 1.00 40.28 117 ASN A O 1
ATOM 977 N N . TYR A 1 118 ? -3.239 -3.044 -22.538 1.00 37.06 118 TYR A N 1
ATOM 978 C CA . TYR A 1 118 ? -4.656 -2.721 -22.800 1.00 37.06 118 TYR A CA 1
ATOM 979 C C . TYR A 1 118 ? -5.564 -3.889 -23.251 1.00 37.06 118 TYR A C 1
ATOM 981 O O . TYR A 1 118 ? -6.756 -3.685 -23.467 1.00 37.06 118 TYR A O 1
ATOM 989 N N . VAL A 1 119 ? -5.048 -5.115 -23.364 1.00 43.75 119 VAL A N 1
ATOM 990 C CA . VAL A 1 119 ? -5.870 -6.329 -23.533 1.00 43.75 119 VAL A CA 1
ATOM 991 C C . VAL A 1 119 ? -6.678 -6.618 -22.255 1.00 43.75 119 VAL A C 1
ATOM 993 O O . VAL A 1 119 ? -7.791 -7.130 -22.327 1.00 43.75 119 VAL A O 1
ATOM 996 N N . ALA A 1 120 ? -6.175 -6.171 -21.100 1.00 51.53 120 ALA A N 1
ATOM 997 C CA . ALA A 1 120 ? -6.727 -6.472 -19.789 1.00 51.53 120 ALA A CA 1
ATOM 998 C C . ALA A 1 120 ? -7.905 -5.588 -19.348 1.00 51.53 120 ALA A C 1
ATOM 1000 O O . ALA A 1 120 ? -8.499 -5.910 -18.339 1.00 51.53 120 ALA A O 1
ATOM 1001 N N . GLU A 1 121 ? -8.297 -4.491 -20.016 1.00 44.19 121 GLU A N 1
ATOM 1002 C CA . GLU A 1 121 ? -9.378 -3.630 -19.471 1.00 44.19 121 GLU A CA 1
ATOM 1003 C C . GLU A 1 121 ? -10.748 -4.343 -19.436 1.00 44.19 121 GLU A C 1
ATOM 1005 O O . GLU A 1 121 ? -11.552 -4.123 -18.528 1.00 44.19 121 GLU A O 1
ATOM 1010 N N . ILE A 1 122 ? -11.013 -5.215 -20.414 1.00 52.75 122 ILE A N 1
ATOM 1011 C CA . ILE A 1 122 ? -12.248 -6.012 -20.478 1.00 52.75 122 ILE A CA 1
ATOM 1012 C C . ILE A 1 122 ? -12.196 -7.145 -19.447 1.00 52.75 122 ILE A C 1
ATOM 1014 O O . ILE A 1 122 ? -13.104 -7.245 -18.626 1.00 52.75 122 ILE A O 1
ATOM 1018 N N . GLU A 1 123 ? -11.106 -7.915 -19.413 1.00 51.00 123 GLU A N 1
ATOM 1019 C CA . GLU A 1 123 ? -10.888 -8.975 -18.412 1.00 51.00 123 GLU A CA 1
ATOM 1020 C C . GLU A 1 123 ? -10.851 -8.413 -16.979 1.00 51.00 123 GLU A C 1
ATOM 1022 O O . GLU A 1 123 ? -11.332 -9.030 -16.031 1.00 51.00 123 GLU A O 1
ATOM 1027 N N . PHE A 1 124 ? -10.363 -7.186 -16.812 1.00 55.41 124 PHE A N 1
ATOM 1028 C CA . PHE A 1 124 ? -10.341 -6.456 -15.551 1.00 55.41 124 PHE A CA 1
ATOM 1029 C C . PHE A 1 124 ? -11.747 -6.054 -15.099 1.00 55.41 124 PHE A C 1
ATOM 1031 O O . PHE A 1 124 ? -12.094 -6.256 -13.937 1.00 55.41 124 PHE A O 1
ATOM 1038 N N . LYS A 1 125 ? -12.595 -5.543 -16.003 1.00 58.47 125 LYS A N 1
ATOM 1039 C CA . LYS A 1 125 ? -14.010 -5.260 -15.695 1.00 58.47 125 LYS A CA 1
ATOM 1040 C C . LYS A 1 125 ? -14.788 -6.532 -15.364 1.00 58.47 125 LYS A C 1
ATOM 1042 O O . LYS A 1 125 ? -15.638 -6.506 -14.473 1.00 58.47 125 LYS A O 1
ATOM 1047 N N . GLU A 1 126 ? -14.488 -7.637 -16.039 1.00 60.88 126 GLU A N 1
ATOM 1048 C CA . GLU A 1 126 ? -15.062 -8.950 -15.728 1.00 60.88 126 GLU A CA 1
ATOM 1049 C C . GLU A 1 126 ? -14.582 -9.468 -14.367 1.00 60.88 126 GLU A C 1
ATOM 1051 O O . GLU A 1 126 ? -15.394 -9.955 -13.583 1.00 60.88 126 GLU A O 1
ATOM 1056 N N . THR A 1 127 ? -13.303 -9.272 -14.033 1.00 56.09 127 THR A N 1
ATOM 1057 C CA . THR A 1 127 ? -12.739 -9.625 -12.724 1.00 56.09 127 THR A CA 1
ATOM 1058 C C . THR A 1 127 ? -13.417 -8.835 -11.612 1.00 56.09 127 THR A C 1
ATOM 1060 O O . THR A 1 127 ? -13.913 -9.452 -10.673 1.00 56.09 127 THR A O 1
ATOM 1063 N N . LEU A 1 128 ? -13.528 -7.505 -11.743 1.00 60.19 128 LEU A N 1
ATOM 1064 C CA . LEU A 1 128 ? -14.262 -6.655 -10.796 1.00 60.19 128 LEU A CA 1
ATOM 1065 C C . LEU A 1 128 ? -15.710 -7.141 -10.623 1.00 60.19 128 LEU A C 1
ATOM 1067 O O . LEU A 1 128 ? -16.130 -7.433 -9.503 1.00 60.19 128 LEU A O 1
ATOM 1071 N N . SER A 1 129 ? -16.409 -7.393 -11.733 1.00 61.97 129 SER A N 1
ATOM 1072 C CA . SER A 1 129 ? -17.787 -7.902 -11.708 1.00 61.97 129 SER A CA 1
ATOM 1073 C C . SER A 1 129 ? -17.897 -9.268 -11.014 1.00 61.97 129 SER A C 1
ATOM 1075 O O . SER A 1 129 ? -18.869 -9.533 -10.307 1.00 61.97 129 SER A O 1
ATOM 1077 N N . SER A 1 130 ? -16.901 -10.144 -11.188 1.00 56.16 130 SER A N 1
ATOM 1078 C CA . SER A 1 130 ? -16.876 -11.492 -10.601 1.00 56.16 130 SER A CA 1
ATOM 1079 C C . SER A 1 130 ? -16.622 -11.498 -9.091 1.00 56.16 130 SER A C 1
ATOM 1081 O O . SER A 1 130 ? -17.066 -12.414 -8.398 1.00 56.16 130 SER A O 1
ATOM 1083 N N . ILE A 1 131 ? -15.958 -10.458 -8.575 1.00 51.59 131 ILE A N 1
ATOM 1084 C CA . ILE A 1 131 ? -15.686 -10.269 -7.143 1.00 51.59 131 ILE A CA 1
ATOM 1085 C C . ILE A 1 131 ? -16.706 -9.329 -6.480 1.00 51.59 131 ILE A C 1
ATOM 1087 O O . ILE A 1 131 ? -16.579 -9.015 -5.299 1.00 51.59 131 ILE A O 1
ATOM 1091 N N . GLY A 1 132 ? -17.754 -8.936 -7.216 1.00 46.50 132 GLY A N 1
ATOM 1092 C CA . GLY A 1 132 ? -18.873 -8.141 -6.709 1.00 46.50 132 GLY A CA 1
ATOM 1093 C C . GLY A 1 132 ? -18.610 -6.634 -6.645 1.00 46.50 132 GLY A C 1
ATOM 1094 O O . GLY A 1 132 ? -19.210 -5.966 -5.800 1.00 46.50 132 GLY A O 1
ATOM 1095 N N . LEU A 1 133 ? -17.727 -6.120 -7.509 1.00 43.88 133 LEU A N 1
ATOM 1096 C CA . LEU A 1 133 ? -17.366 -4.704 -7.648 1.00 43.88 133 LEU A CA 1
ATOM 1097 C C . LEU A 1 133 ? -17.789 -4.120 -8.995 1.00 43.88 133 LEU A C 1
ATOM 1099 O O . LEU A 1 133 ? -17.650 -4.817 -10.024 1.00 43.88 133 LEU A O 1
#

Foldseek 3Di:
DVQAQHKFQFKWWKWFQDPNDIDTQLQWMWTHHPVVLWIWIWGDPQQDIDIDTDRPDDDDPDDGDPVRIDIGTPDGGIFHFNDKAFDADPVVNGGQWIWTQTPVRDIDIGGRDDDDPVVCPVVVVVVCVVVPD

Radius of gyration: 15.29 Å; chains: 1; bounding box: 39×32×41 Å

pLDDT: mean 82.09, std 14.69, range [37.06, 96.88]

Sequence (133 aa):
MEIINKTFTSIERLVITEGGENYELLDSLIFRNQNSGEIFQMITNQKEFKTIRIEENYLLDGEYNPEKIEEKEIISEQFTIINIQFIEDETNSYIIAFVIQTESGKHHFIRLVDEINYVAEIEFKETLSSIGL